Protein AF-A0A7Y5SXK9-F1 (afdb_monomer)

pLDDT: mean 90.0, std 9.09, range [42.25, 98.12]

Secondary structure (DSSP, 8-state):
---PPPPHHHHHHHHHHHHHHHTT----EEEEE-TTS-EEEEEEE-TTEEE-TTS-EEE-TT---EEEEEEEETTTTEEEEEPPSSSSSB-HHHHHH-

Radius of gyration: 15.53 Å; Cα contacts (8 Å, |Δi|>4): 144; chains: 1; bounding box: 34×34×42 Å

Solvent-accessible surface area (backbone atoms only — not comparable to full-atom values): 5866 Å² total; per-residue (Å²): 133,84,81,76,80,76,54,71,66,61,51,52,53,55,52,49,52,52,51,42,45,75,72,6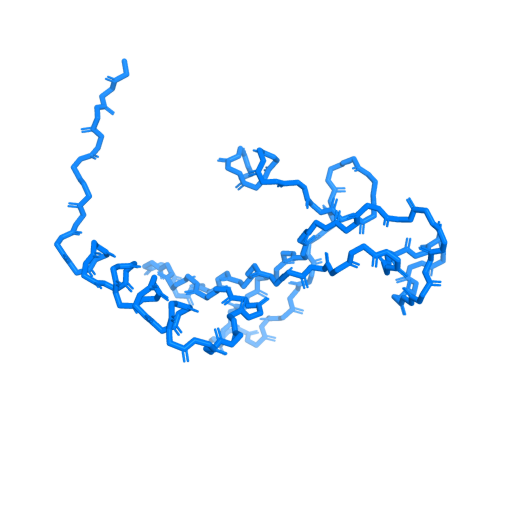8,48,85,78,61,57,51,77,48,78,46,96,88,64,37,32,38,36,45,32,64,38,61,57,39,27,36,47,45,97,87,67,50,76,44,83,28,86,88,30,76,36,34,29,46,42,32,44,34,28,76,94,75,71,42,78,43,78,57,82,39,93,75,72,56,36,29,50,75,68,58,63,75,74,107

Foldseek 3Di:
DPPPDDDPVNVVVVVVVVVCVVVVDDDQWDWDQDPVQKIKIKGWFDAQWFADPVGDTDGDPPRRTAIWIWMQRPVVRDIDTDQEPDGTYHHPVSVVVD

Sequence (98 aa):
MSTKRIDTTTKTTLDLAKILAKSGFHIPAIEIHTPDGRTWNIATVRGGRGRHADGHWGARPAARGGFRLFEFDYDREVHEEHDAVDGDTWTADELIDY

Nearest PDB structures (foldseek):
  8yqu-assembly1_C  TM=4.889E-01  e=2.600E+00  African swine fever virus
  1xto-assembly1_A-2  TM=4.923E-01  e=2.916E+00  Pseudomonas putida KT2440
  3pl6-assemb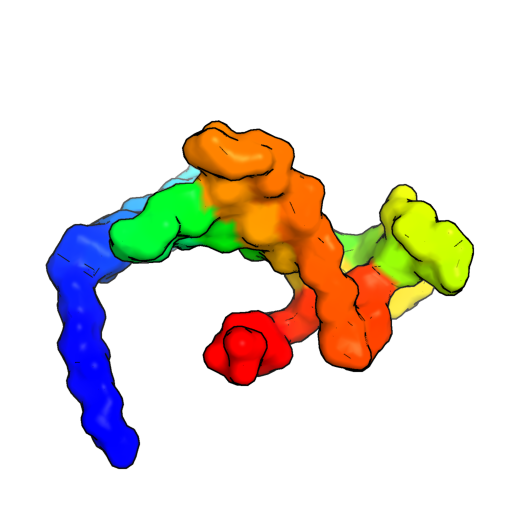ly1_B  TM=1.837E-01  e=2.754E+00  Homo sapiens

Structure (mmCIF, N/CA/C/O backbone):
data_AF-A0A7Y5SXK9-F1
#
_entry.id   AF-A0A7Y5SXK9-F1
#
loop_
_atom_site.group_PDB
_atom_site.id
_atom_site.type_symbol
_atom_site.label_atom_id
_atom_site.label_alt_id
_atom_site.label_comp_id
_atom_site.label_asym_id
_atom_site.label_entity_id
_atom_site.label_seq_id
_atom_site.pdbx_PDB_ins_code
_atom_site.Cartn_x
_atom_site.Cartn_y
_atom_site.Cartn_z
_atom_site.occupancy
_atom_site.B_iso_or_equiv
_atom_site.auth_seq_id
_atom_site.auth_comp_id
_atom_site.auth_asym_id
_atom_site.auth_atom_id
_atom_site.pdbx_PDB_model_num
ATOM 1 N N . MET A 1 1 ? 11.781 -14.940 19.825 1.00 42.84 1 MET A N 1
ATOM 2 C CA . MET A 1 1 ? 10.895 -13.911 19.241 1.00 42.84 1 MET A CA 1
ATOM 3 C C . MET A 1 1 ? 9.761 -13.647 20.216 1.00 42.84 1 MET A C 1
ATOM 5 O O . MET A 1 1 ? 9.042 -14.580 20.543 1.00 42.84 1 MET A O 1
ATOM 9 N N . SER A 1 2 ? 9.647 -12.426 20.739 1.00 42.25 2 SER A N 1
ATOM 10 C CA . SER A 1 2 ? 8.474 -12.031 21.525 1.00 4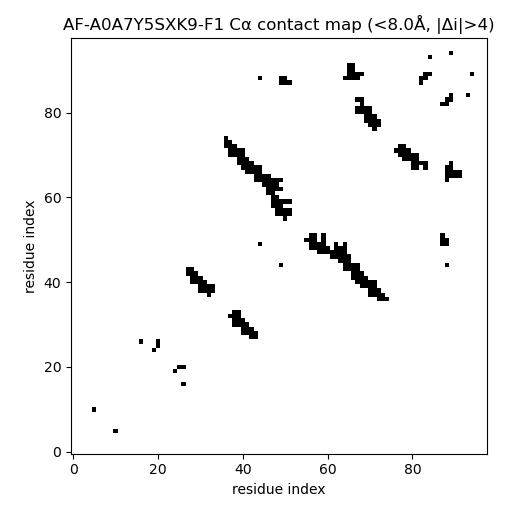2.25 2 SER A CA 1
ATOM 11 C C . SER A 1 2 ? 7.324 -11.784 20.554 1.00 42.25 2 SER A C 1
ATOM 13 O O . SER A 1 2 ? 7.440 -10.932 19.674 1.00 42.25 2 SER A O 1
ATOM 15 N N . THR A 1 3 ? 6.241 -12.547 20.665 1.00 54.50 3 THR A N 1
ATOM 16 C CA . THR A 1 3 ? 5.015 -12.274 19.914 1.00 54.50 3 THR A CA 1
ATOM 17 C C . THR A 1 3 ? 4.422 -10.984 20.474 1.00 54.50 3 THR A C 1
ATOM 19 O O . THR A 1 3 ? 3.776 -11.000 21.522 1.00 54.50 3 THR A O 1
ATOM 22 N N . LYS A 1 4 ? 4.670 -9.844 19.815 1.00 72.75 4 LYS A N 1
ATOM 23 C CA . LYS A 1 4 ? 3.987 -8.597 20.175 1.00 72.75 4 LYS A CA 1
ATOM 24 C C . LYS A 1 4 ? 2.485 -8.839 20.036 1.00 72.75 4 LYS A C 1
ATOM 26 O O . LYS A 1 4 ? 2.008 -9.260 18.983 1.00 72.75 4 LYS A O 1
ATOM 31 N N . ARG A 1 5 ? 1.740 -8.614 21.120 1.00 80.19 5 ARG A N 1
ATOM 32 C CA . ARG A 1 5 ? 0.279 -8.693 21.098 1.00 80.19 5 ARG A CA 1
ATOM 33 C C . ARG A 1 5 ? -0.231 -7.575 20.193 1.00 80.19 5 ARG A C 1
ATOM 35 O O . ARG A 1 5 ? 0.081 -6.414 20.435 1.00 80.19 5 ARG A O 1
ATOM 42 N N . ILE A 1 6 ? -0.986 -7.936 19.159 1.00 82.69 6 ILE A N 1
ATOM 43 C CA . ILE A 1 6 ? -1.638 -6.955 18.293 1.00 82.69 6 ILE A CA 1
ATOM 44 C C . ILE A 1 6 ? -2.697 -6.193 19.094 1.00 82.69 6 ILE A C 1
ATOM 46 O O . ILE A 1 6 ? -3.431 -6.799 19.884 1.00 82.69 6 ILE A O 1
ATOM 50 N N . ASP A 1 7 ? -2.766 -4.879 18.899 1.00 89.31 7 ASP A N 1
ATOM 51 C CA . ASP A 1 7 ? -3.824 -4.070 19.488 1.00 89.31 7 ASP A CA 1
ATOM 52 C C . ASP A 1 7 ? -5.200 -4.478 18.924 1.00 89.31 7 ASP A C 1
ATOM 54 O O . ASP A 1 7 ? -5.338 -4.884 17.763 1.00 89.31 7 ASP A O 1
ATOM 58 N N . THR A 1 8 ? -6.236 -4.404 19.762 1.00 91.94 8 THR A N 1
ATOM 59 C CA . THR A 1 8 ? -7.594 -4.837 19.391 1.00 91.94 8 THR A CA 1
ATOM 60 C C . THR A 1 8 ? -8.171 -3.996 18.249 1.00 91.94 8 THR A C 1
ATOM 62 O O . THR A 1 8 ? -8.872 -4.533 17.383 1.00 91.94 8 THR A O 1
ATOM 65 N N . THR A 1 9 ? -7.860 -2.697 18.214 1.00 90.81 9 THR A N 1
ATOM 66 C CA . THR A 1 9 ? -8.316 -1.795 17.150 1.00 90.81 9 THR A CA 1
ATOM 67 C C . THR A 1 9 ? -7.632 -2.140 15.832 1.00 90.81 9 THR A C 1
ATOM 69 O O . THR A 1 9 ? -8.325 -2.358 14.839 1.00 90.81 9 THR A O 1
ATOM 72 N N . THR A 1 10 ? -6.310 -2.355 15.837 1.00 90.88 10 THR A N 1
ATOM 73 C CA . THR A 1 10 ? -5.558 -2.815 14.658 1.00 90.88 10 THR A CA 1
ATOM 74 C C . THR A 1 10 ? -6.145 -4.105 14.094 1.00 90.88 10 THR A C 1
ATOM 76 O O . THR A 1 10 ? -6.394 -4.200 12.892 1.00 90.88 10 THR A O 1
ATOM 79 N N . LYS A 1 11 ? -6.425 -5.095 14.951 1.00 93.19 11 LYS A N 1
ATOM 80 C CA . LYS A 1 11 ? -7.028 -6.360 14.512 1.00 93.19 11 LYS A CA 1
ATOM 81 C C . LYS A 1 11 ? -8.383 -6.142 13.832 1.00 93.19 11 LYS A C 1
ATOM 83 O O . LYS A 1 11 ? -8.610 -6.671 12.747 1.00 93.19 11 LYS A O 1
ATOM 88 N N . THR A 1 12 ? -9.260 -5.355 14.455 1.00 95.62 12 THR A N 1
ATOM 89 C CA . THR A 1 12 ? -10.604 -5.075 13.927 1.00 95.62 12 THR A CA 1
ATOM 90 C C . THR A 1 12 ? -10.539 -4.386 12.564 1.00 95.62 12 THR A C 1
ATOM 92 O O . THR A 1 12 ? -11.247 -4.785 11.641 1.00 95.62 12 THR A O 1
ATOM 95 N N . THR A 1 13 ? -9.646 -3.406 12.403 1.00 94.44 13 THR A N 1
ATOM 96 C CA . THR A 1 13 ? -9.446 -2.696 11.132 1.00 94.44 13 THR A CA 1
ATOM 97 C C . THR A 1 13 ? -8.968 -3.634 10.021 1.00 94.44 13 THR A C 1
ATOM 99 O O . THR A 1 13 ? -9.507 -3.604 8.913 1.00 94.44 13 THR A O 1
ATOM 102 N N . LEU A 1 14 ? -8.012 -4.525 10.310 1.00 94.38 14 LEU A N 1
ATOM 103 C CA . LEU A 1 14 ? -7.539 -5.513 9.334 1.00 94.38 14 LEU A CA 1
ATOM 104 C C . LEU A 1 14 ? -8.636 -6.506 8.935 1.00 94.38 14 LEU A C 1
ATOM 106 O O . LEU A 1 14 ? -8.731 -6.898 7.771 1.00 94.38 14 LEU A O 1
ATOM 110 N N . ASP A 1 15 ? -9.472 -6.923 9.884 1.00 96.19 15 ASP A N 1
ATOM 111 C CA . ASP A 1 15 ? -10.579 -7.830 9.596 1.00 96.19 15 ASP A CA 1
ATOM 112 C C . ASP A 1 15 ? -11.665 -7.148 8.745 1.00 96.19 15 ASP A C 1
ATOM 114 O O . ASP A 1 15 ? -12.173 -7.768 7.806 1.00 96.19 15 ASP A O 1
ATOM 118 N N . LEU A 1 16 ? -11.944 -5.858 8.966 1.00 97.00 16 LEU A N 1
ATOM 119 C CA . LEU A 1 16 ? -12.821 -5.068 8.095 1.00 97.00 16 LEU A CA 1
ATOM 120 C C . LEU A 1 16 ? -12.273 -4.972 6.663 1.00 97.00 16 LEU A C 1
ATOM 122 O O . LEU A 1 16 ? -13.016 -5.221 5.713 1.00 97.00 16 LEU A O 1
ATOM 126 N N . ALA A 1 17 ? -10.980 -4.684 6.493 1.00 96.25 17 ALA A N 1
ATOM 127 C CA . ALA A 1 17 ? -10.348 -4.638 5.172 1.00 96.25 17 ALA A CA 1
ATOM 128 C C . ALA A 1 17 ? -10.499 -5.976 4.421 1.00 96.25 17 ALA A C 1
ATOM 130 O O . ALA A 1 17 ? -10.882 -6.004 3.251 1.00 96.25 17 ALA A O 1
ATOM 131 N N . LYS A 1 18 ? -10.306 -7.112 5.106 1.00 96.31 18 LYS A N 1
ATOM 132 C CA . LYS A 1 18 ? -10.538 -8.443 4.514 1.00 96.31 18 LYS A CA 1
ATOM 133 C C . LYS A 1 18 ? -11.993 -8.650 4.093 1.00 96.31 18 LYS A C 1
ATOM 135 O O . LYS A 1 18 ? -12.237 -9.272 3.061 1.00 96.31 18 LYS A O 1
ATOM 140 N N . ILE A 1 19 ? -12.956 -8.177 4.886 1.00 98.12 19 ILE A N 1
ATOM 141 C CA . ILE A 1 19 ? -14.384 -8.267 4.551 1.00 98.12 19 ILE A CA 1
ATOM 142 C C . ILE A 1 19 ? -14.688 -7.433 3.303 1.00 98.12 19 ILE A C 1
ATOM 144 O O . ILE A 1 19 ? -15.319 -7.943 2.383 1.00 98.12 19 ILE A O 1
ATOM 148 N N . LEU A 1 20 ? -14.193 -6.195 3.227 1.00 97.62 20 LEU A N 1
ATOM 149 C CA . LEU A 1 20 ? -14.364 -5.335 2.052 1.00 97.62 20 LEU A CA 1
ATOM 150 C C . LEU A 1 20 ? -13.782 -5.984 0.788 1.00 97.62 20 LEU A C 1
ATOM 152 O O . LEU A 1 20 ? -14.466 -6.049 -0.234 1.00 97.62 20 LEU A O 1
ATOM 156 N N . ALA A 1 21 ? -12.577 -6.551 0.874 1.00 96.44 21 ALA A N 1
ATOM 157 C CA . ALA A 1 21 ? -11.971 -7.278 -0.240 1.00 96.44 21 ALA A CA 1
ATOM 158 C C . ALA A 1 21 ? -12.829 -8.476 -0.690 1.00 96.44 21 ALA A C 1
ATOM 160 O O . ALA A 1 21 ? -13.058 -8.663 -1.884 1.00 96.44 21 ALA A O 1
ATOM 161 N N . LYS A 1 22 ? -13.365 -9.262 0.257 1.00 97.31 22 LYS A N 1
ATOM 162 C CA . LYS A 1 22 ? -14.285 -10.377 -0.046 1.00 97.31 22 LYS A CA 1
ATOM 163 C C . LYS A 1 22 ? -15.585 -9.912 -0.704 1.00 97.31 22 LYS A C 1
ATOM 165 O O . LYS A 1 22 ? -16.143 -10.648 -1.510 1.00 97.31 22 LYS A O 1
ATOM 170 N N . SER A 1 23 ? -16.037 -8.703 -0.389 1.00 98.06 23 SER A N 1
ATOM 171 C CA . SER A 1 23 ? -17.206 -8.067 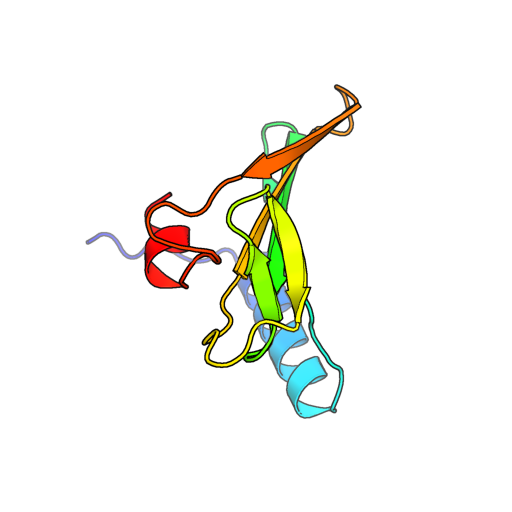-1.004 1.00 98.06 23 SER A CA 1
ATOM 172 C C . SER A 1 23 ? -16.912 -7.428 -2.370 1.00 98.06 23 SER A C 1
ATOM 174 O O . SER A 1 23 ? -17.800 -6.814 -2.952 1.00 98.06 23 SER A O 1
ATOM 176 N N . GLY A 1 24 ? -15.690 -7.565 -2.897 1.00 97.38 24 GLY A N 1
ATOM 177 C CA . GLY A 1 24 ? -15.309 -7.088 -4.229 1.00 97.38 24 GLY A CA 1
ATOM 178 C C . GLY A 1 24 ? -14.765 -5.660 -4.272 1.00 97.38 24 GLY A C 1
ATOM 179 O O . GLY A 1 24 ? -14.493 -5.152 -5.360 1.00 97.38 24 GLY A O 1
ATOM 180 N N . PHE A 1 25 ? -14.565 -5.008 -3.124 1.00 97.38 25 PHE A N 1
ATOM 181 C CA . PHE A 1 25 ? -13.901 -3.707 -3.093 1.00 97.38 25 PHE A CA 1
ATOM 182 C C . PHE A 1 25 ? -12.405 -3.872 -3.374 1.00 97.38 25 PHE A C 1
ATOM 184 O O . PHE A 1 25 ? -11.721 -4.686 -2.750 1.00 97.38 25 PHE A O 1
ATOM 191 N N . HIS A 1 26 ? -11.884 -3.078 -4.308 1.00 95.00 26 HIS A N 1
ATOM 192 C CA . HIS A 1 26 ? -10.449 -3.006 -4.552 1.00 95.00 26 HIS A CA 1
ATOM 193 C C . HIS A 1 26 ? -9.778 -2.160 -3.465 1.00 95.00 26 HIS A C 1
ATOM 195 O O . HIS A 1 26 ? -10.191 -1.027 -3.227 1.00 95.00 26 HIS A O 1
ATOM 201 N N . ILE A 1 27 ? -8.741 -2.706 -2.827 1.00 94.88 27 ILE A N 1
ATOM 202 C CA . ILE A 1 27 ? -7.937 -2.026 -1.805 1.00 94.88 27 ILE A CA 1
ATOM 203 C C . ILE A 1 27 ? -6.566 -1.733 -2.428 1.00 94.88 27 ILE A C 1
ATOM 205 O O . ILE A 1 27 ? -5.719 -2.627 -2.455 1.00 94.88 27 ILE A O 1
ATOM 209 N N . PRO A 1 28 ? -6.358 -0.536 -3.009 1.00 94.56 28 PRO A N 1
ATOM 210 C CA . PRO A 1 28 ? -5.146 -0.236 -3.765 1.00 94.56 28 PRO A CA 1
ATOM 211 C C . PRO A 1 28 ? -3.958 0.140 -2.878 1.00 94.56 28 PRO A C 1
ATOM 213 O O . PRO A 1 28 ? -2.829 0.090 -3.358 1.00 94.56 28 PRO A O 1
ATOM 216 N N . ALA A 1 29 ? -4.192 0.532 -1.626 1.00 95.75 29 ALA A N 1
ATOM 217 C CA . ALA A 1 29 ? -3.160 0.989 -0.706 1.00 95.75 29 ALA A CA 1
ATOM 218 C C . ALA A 1 29 ? -3.594 0.820 0.756 1.00 95.75 29 ALA A C 1
ATOM 220 O O . ALA A 1 29 ? -4.779 0.618 1.040 1.00 95.75 29 ALA A O 1
ATOM 221 N N . ILE A 1 30 ? -2.630 0.948 1.666 1.00 94.25 30 ILE A N 1
ATOM 222 C CA . ILE A 1 30 ? -2.859 1.155 3.099 1.00 94.25 30 ILE A CA 1
ATOM 223 C C . ILE A 1 30 ? -2.146 2.427 3.556 1.00 94.25 30 ILE A C 1
ATOM 225 O O . ILE A 1 30 ? -1.061 2.725 3.065 1.00 94.25 30 ILE A O 1
ATOM 229 N N . GLU A 1 31 ? -2.749 3.140 4.506 1.00 94.69 31 GLU A N 1
ATOM 230 C CA . GLU A 1 31 ? -2.147 4.289 5.189 1.00 94.69 31 GLU A CA 1
ATOM 231 C C . GLU A 1 31 ? -1.991 3.976 6.676 1.00 94.69 31 GLU A C 1
ATOM 233 O O . GLU A 1 31 ? -2.917 3.482 7.325 1.00 94.69 31 GLU A O 1
ATOM 238 N N . ILE A 1 32 ? -0.796 4.220 7.204 1.00 92.31 32 ILE A N 1
ATOM 239 C CA . ILE A 1 32 ? -0.393 3.874 8.563 1.00 92.31 32 ILE A CA 1
ATOM 240 C C . ILE A 1 32 ? 0.018 5.160 9.266 1.00 92.31 32 ILE A C 1
ATOM 242 O O . ILE A 1 32 ? 1.050 5.744 8.951 1.00 92.31 32 ILE A O 1
ATOM 246 N N . HIS A 1 33 ? -0.785 5.583 10.236 1.00 91.69 33 HIS A N 1
ATOM 247 C CA . HIS A 1 33 ? -0.519 6.773 11.036 1.00 91.69 33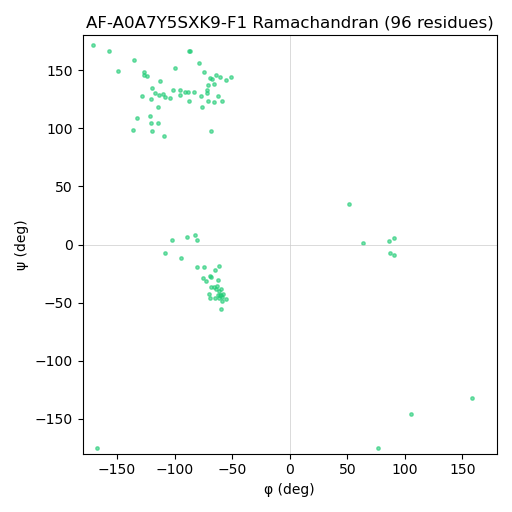 HIS A CA 1
ATOM 248 C C . HIS A 1 33 ? 0.349 6.392 12.233 1.00 91.69 33 HIS A C 1
ATOM 250 O O . HIS A 1 33 ? -0.028 5.521 13.027 1.00 91.69 33 HIS A O 1
ATOM 256 N N . THR A 1 34 ? 1.502 7.035 12.374 1.00 89.75 34 THR A N 1
ATOM 257 C CA . THR A 1 34 ? 2.435 6.795 13.473 1.00 89.75 34 THR A CA 1
ATOM 258 C C . THR A 1 34 ? 2.291 7.859 14.568 1.00 89.75 34 THR A C 1
ATOM 260 O O . THR A 1 34 ? 1.880 8.989 14.297 1.00 89.75 34 THR A O 1
ATOM 263 N N . PRO A 1 35 ? 2.605 7.534 15.840 1.00 89.31 35 PRO A N 1
ATOM 264 C CA . PRO A 1 35 ? 2.432 8.472 16.957 1.00 89.31 35 PRO A CA 1
ATOM 265 C C . PRO A 1 35 ? 3.261 9.758 16.867 1.00 89.31 35 PRO A C 1
ATOM 267 O O . PRO A 1 35 ? 2.966 10.718 17.570 1.00 89.31 35 PRO A O 1
ATOM 270 N N . ASP A 1 36 ? 4.308 9.768 16.046 1.00 88.75 36 ASP A N 1
ATOM 271 C CA . ASP A 1 36 ? 5.163 10.930 15.800 1.00 88.75 36 ASP A CA 1
ATOM 272 C C . ASP A 1 36 ? 4.580 11.911 14.765 1.00 88.75 36 ASP A C 1
ATOM 274 O O . ASP A 1 36 ? 5.265 12.853 14.381 1.00 88.75 36 ASP A O 1
ATOM 278 N N . GLY A 1 37 ? 3.329 11.706 14.336 1.00 88.19 37 GLY A N 1
ATOM 279 C CA . GLY A 1 37 ? 2.608 12.592 13.416 1.00 88.19 37 GLY A CA 1
ATOM 280 C C . GLY A 1 37 ? 2.774 12.230 11.941 1.00 88.19 37 GLY A C 1
ATOM 281 O O . GLY A 1 37 ? 2.046 12.753 11.098 1.00 88.19 37 GLY A O 1
ATOM 282 N N . ARG A 1 38 ? 3.671 11.294 11.619 1.00 92.81 38 ARG A N 1
ATOM 283 C CA . ARG A 1 38 ? 3.885 10.843 10.243 1.00 92.81 38 ARG A CA 1
ATOM 284 C C . ARG A 1 38 ? 2.816 9.852 9.791 1.00 92.81 38 ARG A C 1
ATOM 286 O O . ARG A 1 38 ? 2.169 9.172 10.588 1.00 92.81 38 ARG A O 1
ATOM 293 N N . THR A 1 39 ? 2.623 9.776 8.482 1.00 95.75 39 THR A N 1
ATOM 294 C CA . THR A 1 39 ? 1.743 8.813 7.822 1.00 95.75 39 THR A CA 1
ATOM 295 C C . THR A 1 39 ? 2.511 8.111 6.716 1.00 95.75 39 THR A C 1
ATOM 297 O O . THR A 1 39 ? 3.097 8.754 5.853 1.00 95.75 39 THR A O 1
ATOM 300 N N . TRP A 1 40 ? 2.487 6.784 6.723 1.00 95.56 40 TRP A N 1
ATOM 301 C CA . TRP A 1 40 ? 3.111 5.960 5.695 1.00 95.56 40 TRP A CA 1
ATOM 302 C C . TRP A 1 40 ? 2.051 5.393 4.767 1.00 95.56 40 TRP A C 1
ATOM 304 O O . TRP A 1 40 ? 1.116 4.746 5.238 1.00 95.56 40 TRP A O 1
ATOM 314 N N . ASN A 1 41 ? 2.195 5.596 3.461 1.00 96.75 41 ASN A N 1
ATOM 315 C CA . ASN A 1 41 ? 1.323 4.993 2.458 1.00 96.75 41 ASN A CA 1
ATOM 316 C C . ASN A 1 41 ? 2.071 3.904 1.692 1.00 96.75 41 ASN A C 1
ATOM 318 O O . ASN A 1 41 ? 3.149 4.136 1.149 1.00 96.75 41 ASN A O 1
ATOM 322 N N . ILE A 1 42 ? 1.475 2.714 1.643 1.00 96.25 42 ILE A N 1
ATOM 323 C CA . ILE A 1 42 ? 1.979 1.580 0.871 1.00 96.25 42 ILE A CA 1
ATOM 324 C C . ILE A 1 42 ? 0.966 1.293 -0.231 1.00 96.25 42 ILE A C 1
ATOM 326 O O . ILE A 1 42 ? -0.100 0.724 0.026 1.00 96.25 42 ILE A O 1
ATOM 330 N N . ALA A 1 43 ? 1.296 1.683 -1.461 1.00 96.06 43 ALA A N 1
ATOM 331 C CA . ALA A 1 43 ? 0.423 1.543 -2.622 1.00 96.06 43 ALA A CA 1
ATOM 332 C C . ALA A 1 43 ? 0.821 0.346 -3.487 1.00 96.06 43 ALA A C 1
ATOM 334 O O . ALA A 1 43 ? 1.983 0.173 -3.843 1.00 96.06 43 ALA A O 1
ATOM 335 N N . THR A 1 44 ? -0.157 -0.465 -3.880 1.00 95.00 44 THR A N 1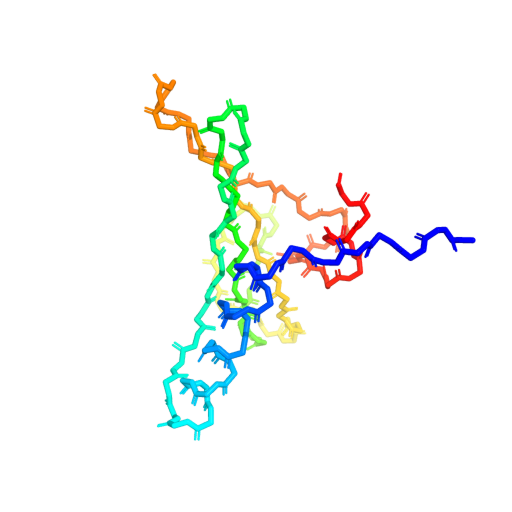
ATOM 336 C CA . THR A 1 44 ? 0.046 -1.622 -4.759 1.00 95.00 44 THR A CA 1
ATOM 337 C C . THR A 1 44 ? 0.366 -1.196 -6.191 1.00 95.00 44 THR A C 1
ATOM 339 O O . THR A 1 44 ? -0.280 -0.325 -6.778 1.00 95.00 44 THR A O 1
ATOM 342 N N . VAL A 1 45 ? 1.337 -1.873 -6.799 1.00 94.06 45 VAL A N 1
ATOM 343 C CA . VAL A 1 45 ? 1.675 -1.754 -8.218 1.00 94.06 45 VAL A CA 1
ATOM 344 C C . VAL A 1 45 ? 1.362 -3.077 -8.894 1.00 94.06 45 VAL A C 1
ATOM 346 O O . VAL A 1 45 ? 1.941 -4.116 -8.583 1.00 94.06 45 VAL A O 1
ATOM 349 N N . ARG A 1 46 ? 0.436 -3.049 -9.854 1.00 90.88 46 ARG A N 1
ATOM 350 C CA . ARG A 1 46 ? 0.115 -4.226 -10.666 1.00 90.88 46 ARG A CA 1
ATOM 351 C C . ARG A 1 46 ? 1.278 -4.557 -11.607 1.00 90.88 46 ARG A C 1
ATOM 353 O O . ARG A 1 46 ? 1.865 -3.654 -12.198 1.00 90.88 46 ARG A O 1
ATOM 360 N N . GLY A 1 47 ? 1.523 -5.850 -11.826 1.00 93.06 47 GLY A N 1
ATOM 361 C CA . GLY A 1 47 ? 2.452 -6.318 -12.856 1.00 93.06 47 GLY A CA 1
ATOM 362 C C . GLY A 1 47 ? 2.176 -5.705 -14.236 1.00 93.06 47 GLY A C 1
ATOM 363 O O . GLY A 1 47 ? 1.027 -5.446 -14.608 1.00 93.06 47 GLY A O 1
ATOM 364 N N . GLY A 1 48 ? 3.249 -5.448 -14.982 1.00 92.94 48 GLY A N 1
ATOM 365 C CA . GLY A 1 48 ? 3.232 -4.670 -16.220 1.00 92.94 48 GLY A CA 1
ATOM 366 C C . GLY A 1 48 ? 3.351 -3.154 -16.019 1.00 92.94 48 GLY A C 1
ATOM 367 O O . GLY A 1 48 ? 3.293 -2.415 -17.003 1.00 92.94 48 GLY A O 1
ATOM 368 N N . ARG A 1 49 ? 3.516 -2.672 -14.779 1.00 92.88 49 ARG A N 1
ATOM 369 C CA . ARG A 1 49 ? 3.907 -1.290 -14.465 1.00 92.88 49 ARG A CA 1
ATOM 370 C C . ARG A 1 49 ? 5.127 -1.266 -13.551 1.00 92.88 49 ARG A C 1
ATOM 372 O O . ARG A 1 49 ? 5.280 -2.167 -12.732 1.00 92.88 49 ARG A O 1
ATOM 379 N N . GLY A 1 50 ? 5.956 -0.238 -13.690 1.00 90.81 50 GLY A N 1
ATOM 380 C CA . GLY A 1 50 ? 7.197 -0.090 -12.933 1.00 90.81 50 GLY A CA 1
ATOM 381 C C . GLY A 1 50 ? 7.834 1.286 -13.121 1.00 90.81 50 GLY A C 1
ATOM 382 O O . GLY A 1 50 ? 7.386 2.069 -13.969 1.00 90.81 50 GLY A O 1
ATOM 383 N N . ARG A 1 51 ? 8.871 1.571 -12.330 1.00 89.81 51 ARG A N 1
ATOM 384 C CA . ARG A 1 51 ? 9.719 2.757 -12.478 1.00 89.81 51 ARG A CA 1
ATOM 385 C C . ARG A 1 51 ? 10.790 2.517 -13.539 1.00 89.81 51 ARG A C 1
ATOM 387 O O . ARG A 1 51 ? 11.456 1.483 -13.551 1.00 89.81 51 ARG A O 1
ATOM 394 N N . HIS A 1 52 ? 10.940 3.460 -14.455 1.00 87.19 52 HIS A N 1
ATOM 395 C CA . HIS A 1 52 ? 11.942 3.413 -15.512 1.00 87.19 52 HIS A CA 1
ATOM 396 C C . HIS A 1 52 ? 13.278 3.995 -15.028 1.00 87.19 52 HIS A C 1
ATOM 398 O O . HIS A 1 52 ? 13.356 4.619 -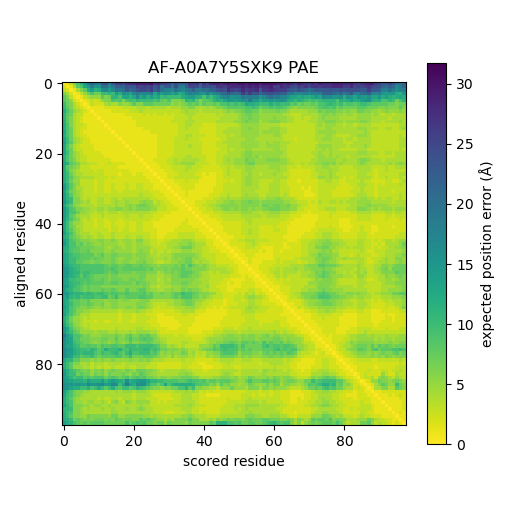13.973 1.00 87.19 52 HIS A O 1
ATOM 404 N N . ALA A 1 53 ? 14.349 3.769 -15.794 1.00 84.88 53 ALA A N 1
ATOM 405 C CA . ALA A 1 53 ? 15.706 4.173 -15.408 1.00 84.88 53 ALA A CA 1
ATOM 406 C C . ALA A 1 53 ? 15.899 5.700 -15.305 1.00 84.88 53 ALA A C 1
ATOM 408 O O . ALA A 1 53 ? 16.806 6.163 -14.627 1.00 84.88 53 ALA A O 1
ATOM 409 N N . ASP A 1 54 ? 15.049 6.474 -15.972 1.00 86.75 54 ASP A N 1
ATOM 410 C CA . ASP A 1 54 ? 14.972 7.938 -15.904 1.00 86.75 54 ASP A CA 1
ATOM 411 C C . ASP A 1 54 ? 14.022 8.435 -14.792 1.00 86.75 54 ASP A C 1
ATOM 413 O O . ASP A 1 54 ? 13.740 9.628 -14.701 1.00 86.75 54 ASP A O 1
ATOM 417 N N . GLY A 1 55 ? 13.507 7.526 -13.958 1.00 82.88 55 GLY A N 1
ATOM 418 C CA . GLY A 1 55 ? 12.660 7.823 -12.807 1.00 82.88 55 GLY A CA 1
ATOM 419 C C . GLY A 1 55 ? 11.161 7.920 -13.101 1.00 82.88 55 GLY A C 1
ATOM 420 O O . GLY A 1 55 ? 10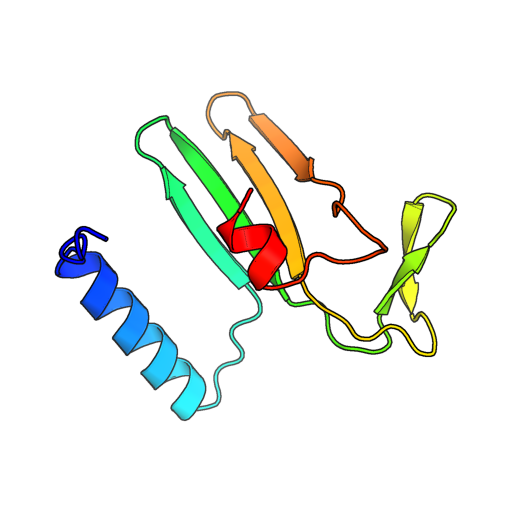.377 7.997 -12.151 1.00 82.88 55 GLY A O 1
ATOM 421 N N . HIS A 1 56 ? 10.722 7.883 -14.367 1.00 88.44 56 HIS A N 1
ATOM 422 C CA . HIS A 1 56 ? 9.291 7.980 -14.672 1.00 88.44 56 HIS A CA 1
ATOM 423 C C . HIS A 1 56 ? 8.536 6.684 -14.342 1.00 88.44 56 HIS A C 1
ATOM 425 O O . HIS A 1 56 ? 9.062 5.578 -14.467 1.00 88.44 56 HIS A O 1
ATOM 431 N N . TRP A 1 57 ? 7.266 6.815 -13.956 1.00 89.19 57 TRP A N 1
ATOM 432 C CA . TRP A 1 57 ? 6.366 5.684 -13.722 1.00 89.19 57 TRP A CA 1
ATOM 433 C C . TRP A 1 57 ? 5.524 5.391 -14.959 1.00 89.19 57 TRP A C 1
ATOM 435 O O . TRP A 1 57 ? 4.920 6.298 -15.533 1.00 89.19 57 TRP A O 1
ATOM 445 N N . GLY A 1 58 ? 5.434 4.122 -15.357 1.00 90.00 58 GLY A N 1
ATOM 446 C CA . GLY A 1 58 ? 4.754 3.782 -16.602 1.00 90.00 58 GLY A CA 1
ATOM 447 C C . GLY A 1 58 ? 4.459 2.305 -16.795 1.00 90.00 58 GLY A C 1
ATOM 448 O O . GLY A 1 58 ? 4.643 1.470 -15.908 1.00 90.00 58 GLY A O 1
ATOM 449 N N . ALA A 1 59 ? 3.934 1.991 -17.981 1.00 93.56 59 ALA A N 1
ATOM 450 C CA . ALA A 1 59 ? 3.798 0.617 -18.433 1.00 93.56 59 ALA A CA 1
ATOM 451 C C . ALA A 1 59 ? 5.188 0.053 -18.744 1.00 93.56 59 ALA A C 1
ATOM 453 O O . ALA A 1 59 ? 5.908 0.583 -19.589 1.00 93.56 59 ALA A O 1
ATOM 454 N N . ARG A 1 60 ? 5.535 -1.055 -18.095 1.00 90.38 60 ARG A N 1
ATOM 455 C CA . ARG A 1 60 ? 6.832 -1.705 -18.235 1.00 90.38 60 ARG A CA 1
ATOM 456 C C . ARG A 1 60 ? 6.630 -3.205 -18.453 1.00 90.38 60 ARG A C 1
ATOM 458 O O . ARG A 1 60 ? 6.221 -3.908 -17.525 1.00 90.38 60 ARG A O 1
ATOM 465 N N . PRO A 1 61 ? 6.880 -3.719 -19.671 1.00 90.19 61 PRO A N 1
ATOM 466 C CA . PRO A 1 61 ? 6.786 -5.146 -19.948 1.00 90.19 61 PRO A CA 1
ATOM 467 C C . PRO A 1 61 ? 7.666 -5.958 -18.993 1.00 90.19 61 PRO A C 1
ATOM 469 O O . PRO A 1 61 ? 8.764 -5.533 -18.646 1.00 90.19 61 PRO A O 1
ATOM 472 N N . ALA A 1 62 ? 7.170 -7.122 -18.572 1.00 88.50 62 ALA A N 1
ATOM 473 C CA . ALA A 1 62 ? 7.820 -8.027 -17.619 1.00 88.50 62 ALA A CA 1
ATOM 474 C C . ALA A 1 62 ? 8.039 -7.489 -16.187 1.00 88.50 62 ALA A C 1
ATOM 476 O O . ALA A 1 62 ? 8.541 -8.239 -15.348 1.00 88.50 62 ALA A O 1
ATOM 477 N N . ALA A 1 63 ? 7.612 -6.260 -15.863 1.00 90.25 63 ALA A N 1
ATOM 478 C CA . ALA A 1 63 ? 7.598 -5.795 -14.479 1.00 90.25 63 ALA A CA 1
ATOM 479 C C . ALA A 1 63 ? 6.649 -6.668 -13.647 1.00 90.25 63 ALA A C 1
ATOM 481 O O . ALA A 1 63 ? 5.490 -6.878 -14.020 1.00 90.25 63 ALA A O 1
ATOM 482 N N . ARG A 1 64 ? 7.142 -7.191 -12.522 1.00 89.75 64 ARG A N 1
ATOM 483 C CA . ARG A 1 64 ? 6.375 -8.100 -11.655 1.00 89.75 64 ARG A CA 1
ATOM 484 C C . ARG A 1 64 ? 5.299 -7.368 -10.850 1.00 89.75 64 ARG A C 1
ATOM 486 O O . ARG A 1 64 ? 4.316 -7.994 -10.457 1.00 89.75 64 ARG A O 1
ATOM 493 N N . GLY A 1 65 ? 5.436 -6.051 -10.701 1.00 91.31 65 GLY A N 1
ATOM 494 C CA . GLY A 1 65 ? 4.671 -5.277 -9.735 1.00 91.31 65 GLY A CA 1
ATOM 495 C C . GLY A 1 65 ? 5.232 -5.470 -8.328 1.00 91.31 65 GLY A C 1
ATOM 496 O O . GLY A 1 65 ? 6.240 -6.147 -8.140 1.00 91.31 65 GLY A O 1
ATOM 497 N N . GLY A 1 66 ? 4.555 -4.889 -7.349 1.00 94.12 66 GLY A N 1
ATOM 498 C CA . GLY A 1 66 ? 5.038 -4.803 -5.977 1.00 94.12 66 GLY A CA 1
ATOM 499 C C . GLY A 1 66 ? 4.337 -3.658 -5.272 1.00 94.12 66 GLY A C 1
ATOM 500 O O . GLY A 1 66 ? 3.115 -3.517 -5.391 1.00 94.12 66 GLY A O 1
ATOM 501 N N . PHE A 1 67 ? 5.106 -2.816 -4.595 1.00 95.12 67 PHE A N 1
ATOM 502 C CA . PHE A 1 67 ? 4.588 -1.676 -3.858 1.00 95.12 67 PHE A CA 1
ATOM 503 C C . PHE A 1 67 ? 5.403 -0.404 -4.103 1.00 95.12 67 PHE A C 1
ATOM 505 O O . PHE A 1 67 ? 6.563 -0.439 -4.512 1.00 95.12 67 PHE A O 1
ATOM 512 N N . ARG A 1 68 ? 4.765 0.734 -3.846 1.00 95.31 68 ARG A N 1
ATOM 513 C CA . ARG A 1 68 ? 5.398 2.044 -3.680 1.00 95.31 68 ARG A CA 1
ATOM 514 C C . ARG A 1 68 ? 5.221 2.463 -2.230 1.00 95.31 68 ARG A C 1
ATOM 516 O O . ARG A 1 68 ? 4.154 2.212 -1.669 1.00 95.31 68 ARG A O 1
ATOM 523 N N . LEU A 1 69 ? 6.249 3.078 -1.660 1.00 95.69 69 LEU A N 1
ATOM 524 C CA . LEU A 1 69 ? 6.264 3.550 -0.282 1.00 95.69 69 LEU A CA 1
ATOM 525 C C . LEU A 1 69 ? 6.324 5.074 -0.283 1.00 95.69 69 LEU A C 1
ATOM 527 O O . LEU A 1 69 ? 7.182 5.654 -0.944 1.00 95.69 69 LEU A O 1
ATOM 531 N N . PHE A 1 70 ? 5.423 5.708 0.458 1.00 95.62 70 PHE A N 1
ATOM 532 C CA . PHE A 1 70 ? 5.412 7.152 0.640 1.00 95.62 70 PHE A CA 1
ATOM 533 C C . PHE A 1 70 ? 5.394 7.510 2.117 1.00 95.62 70 PHE A C 1
ATOM 535 O O . PHE A 1 70 ? 4.736 6.838 2.914 1.00 95.62 70 PHE A O 1
ATOM 542 N N . GLU A 1 71 ? 6.060 8.607 2.445 1.00 96.06 71 GLU A N 1
ATOM 543 C CA . GLU A 1 71 ? 6.002 9.271 3.738 1.00 96.06 71 GLU A CA 1
ATOM 544 C C . GLU A 1 71 ? 5.273 10.605 3.579 1.00 96.06 71 GLU A C 1
ATOM 546 O O . GLU A 1 71 ? 5.579 11.414 2.698 1.00 96.06 71 GLU A O 1
ATOM 551 N N . PHE A 1 72 ? 4.294 10.821 4.447 1.00 95.19 72 PHE A N 1
ATOM 552 C CA . PHE A 1 72 ? 3.543 12.055 4.560 1.00 95.19 72 PHE A CA 1
ATOM 553 C C . PHE A 1 72 ? 3.720 12.623 5.967 1.00 95.19 72 PHE A C 1
ATOM 555 O O . PHE A 1 72 ? 3.417 11.958 6.958 1.00 95.19 72 PHE A O 1
ATOM 562 N N . ASP A 1 73 ? 4.169 13.869 6.056 1.00 92.00 73 ASP A N 1
ATOM 563 C CA . ASP A 1 73 ? 4.147 14.667 7.282 1.00 92.00 73 ASP A CA 1
ATOM 564 C C . ASP A 1 73 ? 3.300 15.903 6.989 1.00 92.00 73 ASP A C 1
ATOM 566 O O . ASP A 1 73 ? 3.765 16.858 6.368 1.00 92.00 73 ASP A O 1
ATOM 570 N N . TYR A 1 74 ? 2.027 15.854 7.380 1.00 84.38 74 TYR A N 1
ATOM 571 C CA . TYR A 1 74 ? 1.077 16.924 7.078 1.00 84.38 74 TYR A CA 1
ATOM 572 C C . TYR A 1 74 ? 1.374 18.212 7.850 1.00 84.38 74 TYR A C 1
ATOM 574 O O . TYR A 1 74 ? 1.065 19.290 7.350 1.00 84.38 74 TYR A O 1
ATOM 582 N N . ASP A 1 75 ? 1.997 18.118 9.028 1.00 87.31 75 ASP A N 1
ATOM 583 C CA . ASP A 1 75 ? 2.365 19.292 9.826 1.00 87.31 75 ASP A CA 1
ATOM 584 C C . ASP A 1 75 ? 3.544 20.041 9.194 1.00 87.31 75 ASP A C 1
ATOM 586 O O . ASP A 1 75 ? 3.656 21.263 9.316 1.00 87.31 75 ASP A O 1
ATOM 590 N N . ARG A 1 76 ? 4.432 19.308 8.514 1.00 86.94 76 ARG A N 1
ATOM 591 C CA . ARG A 1 76 ? 5.594 19.860 7.801 1.00 86.94 76 ARG A CA 1
ATOM 592 C C . ARG A 1 76 ? 5.406 19.956 6.290 1.00 86.94 76 ARG A C 1
ATOM 594 O O . ARG A 1 76 ? 6.354 20.322 5.601 1.00 86.94 76 ARG A O 1
ATOM 601 N N . GLU A 1 77 ? 4.220 19.620 5.792 1.00 87.75 77 GLU A N 1
ATOM 602 C CA . GLU A 1 77 ? 3.888 19.547 4.365 1.00 87.75 77 GLU A CA 1
ATOM 603 C C . GLU A 1 77 ? 4.884 18.692 3.548 1.00 87.75 77 GLU A C 1
ATOM 605 O O . GLU A 1 77 ? 5.178 18.982 2.387 1.00 87.75 77 GLU A O 1
ATOM 610 N N . VAL A 1 78 ? 5.422 17.621 4.144 1.00 88.50 78 VAL A N 1
ATOM 611 C CA . VAL A 1 78 ? 6.327 16.686 3.456 1.00 88.50 78 VAL A CA 1
ATOM 612 C C . VAL A 1 78 ? 5.512 15.599 2.773 1.00 88.50 78 VAL A C 1
ATOM 614 O O . VAL A 1 78 ? 4.653 14.969 3.388 1.00 88.50 78 VAL A O 1
ATOM 617 N N . HIS A 1 79 ? 5.824 15.364 1.501 1.00 92.06 79 HIS A N 1
ATOM 618 C CA . HIS A 1 79 ? 5.288 14.272 0.701 1.00 92.06 79 HIS A CA 1
ATOM 619 C C . HIS A 1 79 ? 6.435 13.646 -0.092 1.00 92.06 79 HIS A C 1
ATOM 621 O O . HIS A 1 79 ? 6.838 14.177 -1.128 1.00 92.06 79 HIS A O 1
ATOM 627 N N . GLU A 1 80 ? 6.975 12.537 0.405 1.00 94.50 80 GLU A N 1
ATOM 628 C CA . GLU A 1 80 ? 8.159 11.889 -0.158 1.00 94.50 80 GLU A CA 1
ATOM 629 C C . GLU A 1 80 ? 7.840 10.465 -0.615 1.00 94.50 80 GLU A C 1
ATOM 631 O O . GLU A 1 80 ? 7.167 9.713 0.084 1.00 94.50 80 GLU A O 1
ATOM 636 N N . GLU A 1 81 ? 8.309 10.095 -1.807 1.00 93.44 81 GLU A N 1
ATOM 637 C CA . GLU A 1 81 ? 8.325 8.706 -2.267 1.00 93.44 81 GLU A CA 1
ATOM 638 C C . GLU A 1 81 ? 9.697 8.107 -1.967 1.00 93.44 81 GLU A C 1
ATOM 640 O O . GLU A 1 81 ? 10.716 8.671 -2.35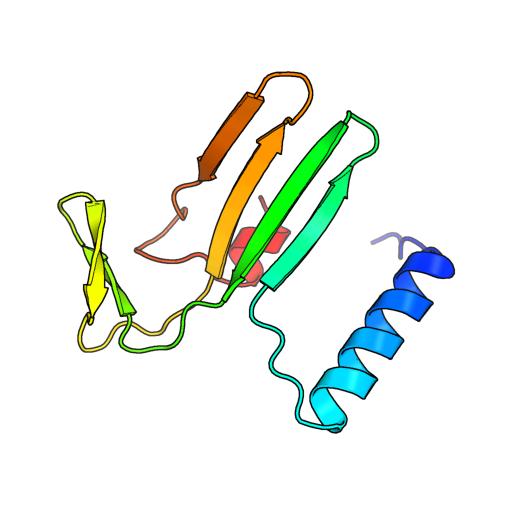9 1.00 93.44 81 GLU A O 1
ATOM 645 N N . HIS A 1 82 ? 9.707 6.948 -1.317 1.00 92.81 82 HIS A N 1
ATOM 646 C CA . HIS A 1 82 ? 10.922 6.224 -0.974 1.00 92.81 82 HIS A CA 1
ATOM 647 C C . HIS A 1 82 ? 11.291 5.229 -2.078 1.00 92.81 82 HIS A C 1
ATOM 649 O O . HIS A 1 82 ? 10.456 4.433 -2.530 1.00 92.81 82 HIS A O 1
ATOM 655 N N . ASP A 1 83 ? 12.556 5.258 -2.494 1.00 90.25 83 ASP A N 1
ATOM 656 C CA . ASP A 1 83 ? 13.100 4.355 -3.509 1.00 90.25 83 ASP A CA 1
ATOM 657 C C . ASP A 1 83 ? 13.244 2.930 -2.960 1.00 90.25 83 ASP A C 1
ATOM 659 O O . ASP A 1 83 ? 13.786 2.728 -1.875 1.00 90.25 83 ASP A O 1
ATOM 663 N N . ALA A 1 84 ? 12.778 1.939 -3.727 1.00 88.31 84 ALA A N 1
ATOM 664 C CA . ALA A 1 84 ? 12.943 0.530 -3.380 1.00 88.31 84 ALA A CA 1
ATOM 665 C C . ALA A 1 84 ? 14.427 0.149 -3.292 1.00 88.31 84 ALA A C 1
ATOM 667 O O . ALA A 1 84 ? 15.237 0.633 -4.085 1.00 88.31 84 ALA A O 1
ATOM 668 N N . VAL A 1 85 ? 14.759 -0.743 -2.351 1.00 82.88 85 VAL A N 1
ATOM 669 C CA . VAL A 1 85 ? 16.137 -1.205 -2.122 1.00 82.88 85 VAL A CA 1
ATOM 670 C C . VAL A 1 85 ? 16.691 -1.867 -3.382 1.00 82.88 85 VAL A C 1
ATOM 672 O O . VAL A 1 85 ? 17.703 -1.410 -3.912 1.00 82.88 85 VAL A O 1
ATOM 675 N N . ASP A 1 86 ? 15.987 -2.882 -3.895 1.00 79.44 86 ASP A N 1
ATOM 676 C CA . ASP A 1 86 ? 16.363 -3.584 -5.116 1.00 79.44 86 ASP A CA 1
ATOM 677 C C . ASP A 1 86 ? 15.260 -3.492 -6.183 1.00 79.44 86 ASP A C 1
ATOM 679 O O . ASP A 1 86 ? 14.259 -4.209 -6.178 1.00 79.44 86 ASP A O 1
ATOM 683 N N . GLY A 1 87 ? 15.483 -2.648 -7.193 1.00 80.00 87 GLY A N 1
ATOM 684 C CA . GLY A 1 87 ? 14.667 -2.620 -8.408 1.00 80.00 87 GLY A CA 1
ATOM 685 C C . GLY A 1 87 ? 13.702 -1.442 -8.494 1.00 80.00 87 GLY A C 1
ATOM 686 O O . GLY A 1 87 ? 14.039 -0.317 -8.142 1.00 80.00 87 GLY A O 1
ATOM 687 N N . ASP A 1 88 ? 12.536 -1.674 -9.099 1.00 85.56 88 ASP A N 1
ATOM 688 C CA . ASP A 1 88 ? 11.597 -0.619 -9.487 1.00 85.56 88 ASP A CA 1
ATOM 689 C C . ASP A 1 88 ? 10.327 -0.547 -8.637 1.00 85.56 88 ASP A C 1
ATOM 691 O O . ASP A 1 88 ? 9.553 0.393 -8.794 1.00 85.56 88 ASP A O 1
ATOM 695 N N . THR A 1 89 ? 10.112 -1.514 -7.748 1.00 93.00 89 THR A N 1
ATOM 696 C CA . THR A 1 89 ? 9.028 -1.545 -6.759 1.00 93.00 89 THR A CA 1
ATOM 697 C C . THR A 1 89 ? 9.502 -2.287 -5.522 1.00 93.00 89 THR A C 1
ATOM 699 O O . THR A 1 89 ? 10.244 -3.256 -5.653 1.00 93.00 89 THR A O 1
ATOM 702 N N . TRP A 1 90 ? 8.984 -1.914 -4.359 1.00 93.94 90 TRP A N 1
ATOM 703 C CA . TRP A 1 90 ? 9.196 -2.651 -3.121 1.00 93.94 90 TRP A CA 1
ATOM 704 C C . TRP A 1 90 ? 8.509 -4.019 -3.171 1.00 93.94 90 TRP A C 1
ATOM 706 O O . TRP A 1 90 ? 7.386 -4.152 -3.670 1.00 93.94 90 TRP A O 1
ATOM 716 N N . THR A 1 91 ? 9.146 -5.035 -2.610 1.00 92.62 91 THR A N 1
ATOM 717 C CA . THR A 1 91 ? 8.527 -6.312 -2.248 1.00 92.62 91 THR A CA 1
ATOM 718 C C . THR A 1 91 ? 7.931 -6.240 -0.841 1.00 92.62 91 THR A C 1
ATOM 720 O O . THR A 1 91 ? 8.184 -5.309 -0.080 1.00 92.62 91 THR A O 1
ATOM 723 N N . ALA A 1 92 ? 7.096 -7.219 -0.482 1.00 91.19 92 ALA A N 1
ATOM 724 C CA . ALA A 1 92 ? 6.501 -7.256 0.854 1.00 91.19 92 ALA A CA 1
ATOM 725 C C . ALA A 1 92 ? 7.555 -7.475 1.953 1.00 91.19 92 ALA A C 1
ATOM 727 O O . ALA A 1 92 ? 7.430 -6.889 3.022 1.00 91.19 92 ALA A O 1
ATOM 728 N N . ASP A 1 93 ? 8.574 -8.294 1.680 1.00 90.38 93 ASP A N 1
ATOM 729 C CA . ASP A 1 93 ? 9.624 -8.609 2.650 1.00 90.38 93 ASP A CA 1
ATOM 730 C C . ASP A 1 93 ? 10.523 -7.386 2.895 1.00 90.38 93 ASP A C 1
ATOM 732 O O . ASP A 1 93 ? 10.766 -7.036 4.044 1.00 90.38 93 ASP A O 1
ATOM 736 N N . GLU A 1 94 ? 10.904 -6.654 1.839 1.00 91.00 94 GLU A N 1
ATOM 737 C CA . GLU A 1 94 ? 11.673 -5.405 1.978 1.00 91.00 94 GLU A CA 1
ATOM 738 C C . GLU A 1 94 ? 10.931 -4.346 2.805 1.00 91.00 94 GLU A C 1
ATOM 740 O O . GLU A 1 94 ? 11.551 -3.649 3.599 1.00 91.00 94 GLU A O 1
ATOM 745 N N . LEU A 1 95 ? 9.605 -4.234 2.658 1.00 90.94 95 LEU A N 1
ATOM 746 C CA . LEU A 1 95 ? 8.799 -3.287 3.442 1.00 90.94 95 LEU A CA 1
ATOM 747 C C . LEU A 1 95 ? 8.716 -3.639 4.928 1.00 90.94 95 LEU A C 1
ATOM 749 O O . LEU A 1 95 ? 8.474 -2.758 5.745 1.00 90.94 95 LEU A O 1
ATOM 753 N N . ILE A 1 96 ? 8.823 -4.921 5.279 1.00 86.94 96 ILE A N 1
ATOM 754 C CA . ILE A 1 96 ? 8.770 -5.362 6.679 1.00 86.94 96 ILE A CA 1
ATOM 755 C C . ILE A 1 96 ? 10.090 -5.046 7.394 1.00 86.94 96 ILE A C 1
ATOM 757 O O . ILE A 1 96 ? 10.079 -4.833 8.609 1.00 86.94 96 ILE A O 1
ATOM 761 N N . ASP A 1 97 ? 11.192 -5.013 6.644 1.00 85.94 97 ASP A N 1
ATOM 762 C CA . ASP A 1 97 ? 12.544 -4.799 7.159 1.00 85.94 97 ASP A CA 1
ATOM 763 C C . ASP A 1 97 ? 13.015 -3.329 7.106 1.00 85.94 97 ASP A C 1
ATOM 765 O O . ASP A 1 97 ? 14.042 -3.013 7.712 1.00 85.94 97 ASP A O 1
ATOM 769 N N . TYR A 1 98 ? 12.286 -2.453 6.402 1.00 82.12 98 TYR A N 1
ATOM 770 C CA . TYR A 1 98 ? 12.539 -1.007 6.305 1.00 82.12 98 TYR A CA 1
ATOM 771 C C . TYR A 1 98 ? 12.186 -0.259 7.602 1.00 82.12 98 TYR A C 1
ATOM 773 O O . TYR A 1 98 ? 13.051 0.502 8.099 1.00 82.12 98 TYR A O 1
#

Mean predicted aligned error: 4.95 Å